Protein AF-A0A317K132-F1 (afdb_monomer_lite)

Radius of gyration: 17.14 Å; chains: 1; bounding box: 29×52×32 Å

Structure (mmCIF, N/CA/C/O backbone):
data_AF-A0A317K132-F1
#
_entry.id   AF-A0A317K132-F1
#
loop_
_atom_site.group_PDB
_atom_site.id
_atom_site.type_symbol
_atom_site.label_atom_id
_atom_site.label_alt_id
_atom_site.label_comp_id
_atom_site.label_asym_id
_atom_site.label_entity_id
_atom_site.label_seq_id
_atom_site.pdbx_PDB_ins_code
_atom_site.Cartn_x
_atom_site.Cartn_y
_atom_site.Cartn_z
_atom_site.occupancy
_atom_site.B_iso_or_equiv
_atom_site.auth_seq_id
_atom_site.auth_comp_id
_atom_site.auth_asym_id
_atom_site.auth_atom_id
_atom_site.pdbx_PDB_model_num
ATOM 1 N N . MET A 1 1 ? 3.760 10.856 -11.042 1.00 59.38 1 MET A N 1
ATOM 2 C CA . MET A 1 1 ? 3.339 10.505 -9.667 1.00 59.38 1 MET A CA 1
ATOM 3 C C . MET A 1 1 ? 2.525 11.619 -8.967 1.00 59.38 1 MET A C 1
ATOM 5 O O . MET A 1 1 ? 2.690 11.779 -7.765 1.00 59.38 1 MET A O 1
ATOM 9 N N . PRO A 1 2 ? 1.632 12.377 -9.646 1.00 77.75 2 PRO A N 1
ATOM 10 C CA . PRO A 1 2 ? 0.877 13.452 -8.986 1.00 77.75 2 PRO A CA 1
ATOM 11 C C . PRO A 1 2 ? -0.272 12.927 -8.105 1.00 77.75 2 PRO A C 1
ATOM 13 O O . PRO A 1 2 ? -0.499 13.453 -7.024 1.00 77.75 2 PRO A O 1
ATOM 16 N N . LEU A 1 3 ? -0.906 11.813 -8.492 1.00 89.81 3 LEU A N 1
ATOM 17 C CA . LEU A 1 3 ? -2.135 11.330 -7.856 1.00 89.81 3 LEU A CA 1
ATOM 18 C C . LEU A 1 3 ? -1.998 11.022 -6.355 1.00 89.81 3 LEU A C 1
ATOM 20 O O . LEU A 1 3 ? -2.872 11.378 -5.578 1.00 89.81 3 LEU A O 1
ATOM 24 N N . ALA A 1 4 ? -0.915 10.370 -5.916 1.00 91.56 4 ALA A N 1
ATOM 25 C CA . ALA A 1 4 ? -0.753 10.019 -4.499 1.00 91.56 4 ALA A CA 1
ATOM 26 C C . ALA A 1 4 ? -0.607 11.264 -3.605 1.00 91.56 4 ALA A C 1
ATOM 28 O O . ALA A 1 4 ? -1.158 11.307 -2.507 1.00 91.56 4 ALA A O 1
ATOM 29 N N . ALA A 1 5 ? 0.111 12.280 -4.090 1.00 90.62 5 ALA A N 1
ATOM 30 C CA . ALA A 1 5 ? 0.258 13.552 -3.395 1.00 90.62 5 ALA A CA 1
ATOM 31 C C . ALA A 1 5 ? -1.035 14.380 -3.454 1.00 90.62 5 ALA A C 1
ATOM 33 O O . ALA A 1 5 ? -1.404 14.987 -2.455 1.00 90.62 5 ALA A O 1
ATOM 34 N N . GLU A 1 6 ? -1.753 14.360 -4.581 1.00 93.56 6 GLU A N 1
ATOM 35 C CA . GLU A 1 6 ? -3.062 15.011 -4.728 1.00 93.56 6 GLU A CA 1
ATOM 36 C C . GLU A 1 6 ? -4.099 14.423 -3.766 1.00 93.56 6 GLU A C 1
ATOM 38 O O . GLU A 1 6 ? -4.738 15.168 -3.029 1.00 93.56 6 GLU A O 1
ATOM 43 N N . LEU A 1 7 ? -4.224 13.092 -3.704 1.00 94.56 7 LEU A N 1
ATOM 44 C CA . LEU A 1 7 ? -5.124 12.414 -2.765 1.00 94.56 7 LEU A CA 1
ATOM 45 C C . LEU A 1 7 ? -4.794 12.763 -1.310 1.00 94.56 7 LEU A C 1
ATOM 47 O O . LEU A 1 7 ? -5.700 13.030 -0.521 1.00 94.56 7 LEU A O 1
ATOM 51 N N . ALA A 1 8 ? -3.505 12.820 -0.968 1.00 93.88 8 ALA A N 1
ATOM 52 C CA . ALA A 1 8 ? -3.076 13.258 0.353 1.00 93.88 8 ALA A CA 1
ATOM 53 C C . ALA A 1 8 ? -3.421 14.739 0.605 1.00 93.88 8 ALA A C 1
ATOM 55 O O . ALA A 1 8 ? -3.858 15.084 1.698 1.00 93.88 8 ALA A O 1
ATOM 56 N N . GLY A 1 9 ? -3.306 15.603 -0.409 1.00 93.00 9 GLY A N 1
ATOM 57 C CA . GLY A 1 9 ? -3.712 17.011 -0.342 1.00 93.00 9 GLY A CA 1
ATOM 58 C C . GLY A 1 9 ? -5.219 17.219 -0.151 1.00 93.00 9 GLY A C 1
ATOM 59 O O . GLY A 1 9 ? -5.631 18.239 0.398 1.00 93.00 9 GLY A O 1
ATOM 60 N N . TYR A 1 10 ? -6.044 16.239 -0.531 1.00 95.50 10 TYR A N 1
ATOM 61 C CA . TYR A 1 10 ? -7.480 16.214 -0.230 1.00 95.50 10 TYR A CA 1
ATOM 62 C C . TYR A 1 10 ? -7.817 15.700 1.177 1.00 95.50 10 TYR A C 1
ATOM 64 O O . TYR A 1 10 ? -8.995 15.636 1.530 1.00 95.50 10 TYR A O 1
ATOM 72 N N . GLY A 1 11 ? -6.823 15.345 1.993 1.00 95.00 11 GLY A N 1
ATOM 73 C CA . GLY A 1 11 ? -7.040 14.894 3.366 1.00 95.00 11 GLY A CA 1
ATOM 74 C C . GLY A 1 11 ? -7.005 13.377 3.562 1.00 95.00 11 GLY A C 1
ATOM 75 O O . GLY A 1 11 ? -7.263 12.920 4.676 1.00 95.00 11 GLY A O 1
ATOM 76 N N . ALA A 1 12 ? -6.730 12.581 2.522 1.00 96.44 12 ALA A N 1
ATOM 77 C CA . ALA A 1 12 ? -6.684 11.125 2.639 1.00 96.44 12 ALA A CA 1
ATOM 78 C C . ALA A 1 12 ? -5.350 10.637 3.225 1.00 96.44 12 ALA A C 1
ATOM 80 O O . ALA A 1 12 ? -4.285 11.127 2.855 1.00 96.44 12 ALA A O 1
ATOM 81 N N . ASP A 1 13 ? -5.397 9.604 4.070 1.00 95.06 13 ASP A N 1
ATOM 82 C CA . ASP A 1 13 ? -4.199 8.858 4.461 1.00 95.06 13 ASP A CA 1
ATOM 83 C C . ASP A 1 13 ? -3.791 7.913 3.325 1.00 95.06 13 ASP A C 1
ATOM 85 O O . ASP A 1 13 ? -4.480 6.938 3.016 1.00 95.06 13 ASP A O 1
ATOM 89 N N . VAL A 1 14 ? -2.659 8.206 2.688 1.00 94.94 14 VAL A N 1
ATOM 90 C CA . VAL A 1 14 ? -2.180 7.507 1.493 1.00 94.94 14 VAL A CA 1
ATOM 91 C C . VAL A 1 14 ? -0.894 6.748 1.802 1.00 94.94 14 VAL A C 1
ATOM 93 O O . VAL A 1 14 ? 0.061 7.295 2.356 1.00 94.94 14 VAL A O 1
ATOM 96 N N . VAL A 1 15 ? -0.838 5.485 1.377 1.00 93.06 15 VAL A N 1
ATOM 97 C CA . VAL A 1 15 ? 0.399 4.697 1.325 1.00 93.06 15 VAL A CA 1
ATOM 98 C C . VAL A 1 15 ? 0.748 4.437 -0.137 1.00 93.06 15 VAL A C 1
ATOM 100 O O . VAL A 1 15 ? 0.021 3.733 -0.834 1.00 93.06 15 VAL A O 1
ATOM 103 N N . LEU A 1 16 ? 1.863 4.998 -0.604 1.00 92.56 16 LEU A N 1
ATOM 104 C CA . LEU A 1 16 ? 2.404 4.756 -1.940 1.00 92.56 16 LEU A CA 1
ATOM 105 C C . LEU A 1 16 ? 3.473 3.661 -1.877 1.00 92.56 16 LEU A C 1
ATOM 107 O O . LEU A 1 16 ? 4.521 3.857 -1.263 1.00 92.56 16 LEU A O 1
ATOM 111 N N . ILE A 1 17 ? 3.222 2.536 -2.545 1.00 91.25 17 ILE A N 1
ATOM 112 C CA . ILE A 1 17 ? 4.200 1.464 -2.771 1.00 91.25 17 ILE A CA 1
ATOM 113 C C . ILE A 1 17 ? 4.836 1.709 -4.140 1.00 91.25 17 ILE A C 1
ATOM 115 O O . ILE A 1 17 ? 4.124 1.871 -5.129 1.00 91.25 17 ILE A O 1
ATOM 119 N N . THR A 1 18 ? 6.162 1.811 -4.205 1.00 89.25 18 THR A N 1
ATOM 120 C CA . THR A 1 18 ? 6.858 2.108 -5.465 1.00 89.25 18 THR A CA 1
ATOM 121 C C . THR A 1 18 ? 8.299 1.613 -5.448 1.00 89.25 18 THR A C 1
ATOM 123 O O . THR A 1 18 ? 8.942 1.601 -4.403 1.00 89.25 18 THR A O 1
ATOM 126 N N . ASP A 1 19 ? 8.842 1.241 -6.599 1.00 87.75 19 ASP A N 1
ATOM 127 C CA . ASP A 1 19 ? 10.260 0.922 -6.797 1.00 87.75 19 ASP A CA 1
ATOM 128 C C . ASP A 1 19 ? 11.066 2.105 -7.374 1.00 87.75 19 ASP A C 1
ATOM 130 O O . ASP A 1 19 ? 12.300 2.067 -7.430 1.00 87.75 19 ASP A O 1
ATOM 134 N N . ILE A 1 20 ? 10.379 3.185 -7.768 1.00 86.81 20 ILE A N 1
ATOM 135 C CA . ILE A 1 20 ? 10.987 4.376 -8.360 1.00 86.81 20 ILE A CA 1
ATOM 136 C C . ILE A 1 20 ? 11.973 4.971 -7.364 1.00 86.81 20 ILE A C 1
ATOM 138 O O . ILE A 1 20 ? 11.645 5.202 -6.200 1.00 86.81 20 ILE A O 1
ATOM 142 N N . ARG A 1 21 ? 13.182 5.279 -7.834 1.00 81.00 21 ARG A N 1
ATOM 143 C CA . ARG A 1 21 ? 14.210 5.989 -7.068 1.00 81.00 21 ARG A CA 1
ATOM 144 C C . ARG A 1 21 ? 14.288 7.422 -7.575 1.00 81.00 21 ARG A C 1
ATOM 146 O O . ARG A 1 21 ? 14.924 7.705 -8.579 1.00 81.00 21 ARG A O 1
ATOM 153 N N . GLY A 1 22 ? 13.580 8.309 -6.892 1.00 82.19 22 GLY A N 1
ATOM 154 C CA . GLY A 1 22 ? 13.508 9.729 -7.209 1.00 82.19 22 GLY A CA 1
ATOM 155 C C . GLY A 1 22 ? 12.843 10.495 -6.077 1.00 82.19 22 GLY A C 1
ATOM 156 O O . GLY A 1 22 ? 12.222 9.889 -5.189 1.00 82.19 22 GLY A O 1
ATOM 157 N N . GLU A 1 23 ? 12.989 11.815 -6.099 1.00 82.56 23 GLU A N 1
ATOM 158 C CA . GLU A 1 23 ? 12.275 12.686 -5.174 1.00 82.56 23 GLU A CA 1
ATOM 159 C C . GLU A 1 23 ? 10.768 12.544 -5.393 1.00 82.56 23 GLU A C 1
ATOM 161 O O . GLU A 1 23 ? 10.268 12.526 -6.518 1.00 82.56 23 GLU A O 1
ATOM 166 N N . LEU A 1 24 ? 10.050 12.380 -4.288 1.00 83.94 24 LEU A N 1
ATOM 167 C CA . LEU A 1 24 ? 8.597 12.337 -4.258 1.00 83.94 24 LEU A CA 1
ATOM 168 C C . LEU A 1 24 ? 8.143 13.492 -3.381 1.00 83.94 24 LEU A C 1
ATOM 170 O O . LEU A 1 24 ? 8.774 13.773 -2.361 1.00 83.94 24 LEU A O 1
ATOM 174 N N . SER A 1 25 ? 7.055 14.148 -3.775 1.00 82.81 25 SER A N 1
ATOM 175 C CA . SER A 1 25 ? 6.459 15.222 -2.988 1.00 82.81 25 SER A CA 1
ATOM 176 C C . SER A 1 25 ? 6.129 14.707 -1.590 1.00 82.81 25 SER A C 1
ATOM 178 O O . SER A 1 25 ? 5.330 13.785 -1.436 1.00 82.81 25 SER A O 1
ATOM 180 N N . ALA A 1 26 ? 6.772 15.277 -0.572 1.00 84.00 26 ALA A N 1
ATOM 181 C CA . ALA A 1 26 ? 6.493 14.932 0.812 1.00 84.00 26 ALA A CA 1
ATOM 182 C C . ALA A 1 26 ? 5.152 15.545 1.236 1.00 84.00 26 ALA A C 1
ATOM 184 O O . ALA A 1 26 ? 4.884 16.715 0.965 1.00 84.00 26 ALA A O 1
ATOM 185 N N . HIS A 1 27 ? 4.325 14.763 1.925 1.00 91.75 27 HIS A N 1
ATOM 186 C CA . HIS A 1 27 ? 3.083 15.235 2.529 1.00 91.75 27 HIS A CA 1
ATOM 187 C C . HIS A 1 27 ? 2.857 14.500 3.861 1.00 91.75 27 HIS A C 1
ATOM 189 O O . HIS A 1 27 ? 3.133 13.302 3.919 1.00 91.75 27 HIS A O 1
ATOM 195 N N . PRO A 1 28 ? 2.346 15.148 4.929 1.00 93.31 28 PRO A N 1
ATOM 196 C CA . PRO A 1 28 ? 2.162 14.499 6.235 1.00 93.31 28 PRO A CA 1
ATOM 197 C C . PRO A 1 28 ? 1.271 13.249 6.203 1.00 93.31 28 PRO A C 1
ATOM 199 O O . PRO A 1 28 ? 1.500 12.305 6.956 1.00 93.31 28 PRO A O 1
ATOM 202 N N . GLN A 1 29 ? 0.279 13.235 5.310 1.00 94.75 29 GLN A N 1
ATOM 203 C CA . GLN A 1 29 ? -0.637 12.105 5.108 1.00 94.75 29 GLN A CA 1
ATOM 204 C C . GLN A 1 29 ? -0.183 11.132 4.009 1.00 94.75 29 GLN A C 1
ATOM 206 O O . GLN A 1 29 ? -0.896 10.187 3.691 1.00 94.75 29 GLN A O 1
ATOM 211 N N . LEU A 1 30 ? 1.001 11.339 3.424 1.00 94.75 30 LEU A N 1
ATOM 212 C CA . LEU A 1 30 ? 1.576 10.441 2.428 1.00 94.75 30 LEU A CA 1
ATOM 213 C C . LEU A 1 30 ? 2.747 9.668 3.033 1.00 94.75 30 LEU A C 1
ATOM 215 O O . LEU A 1 30 ? 3.805 10.225 3.328 1.00 94.75 30 LEU A O 1
ATOM 219 N N . ARG A 1 31 ? 2.585 8.353 3.156 1.00 93.44 31 ARG A N 1
ATOM 220 C CA . ARG A 1 31 ? 3.673 7.432 3.497 1.00 93.44 31 ARG A CA 1
ATOM 221 C C . ARG A 1 31 ? 4.164 6.749 2.230 1.00 93.44 31 ARG A C 1
ATOM 223 O O . ARG A 1 31 ? 3.367 6.222 1.462 1.00 93.44 31 ARG A O 1
ATOM 230 N N . VAL A 1 32 ? 5.476 6.724 2.023 1.00 92.50 32 VAL A N 1
ATOM 231 C CA . VAL A 1 32 ? 6.090 6.055 0.870 1.00 92.50 32 VAL A CA 1
ATOM 232 C C . VAL A 1 32 ? 6.825 4.807 1.341 1.00 92.50 32 VAL A C 1
ATOM 234 O O . VAL A 1 32 ? 7.742 4.899 2.157 1.00 92.50 32 VAL A O 1
ATOM 237 N N . LEU A 1 33 ? 6.456 3.651 0.792 1.00 91.62 33 LEU A N 1
ATOM 238 C CA . LEU A 1 33 ? 7.190 2.402 0.937 1.00 91.62 33 LEU A CA 1
ATOM 239 C C . LEU A 1 33 ? 7.952 2.121 -0.359 1.00 91.62 33 LEU A C 1
ATOM 241 O O . LEU A 1 33 ? 7.348 1.896 -1.407 1.00 91.62 33 LEU A O 1
ATOM 245 N N . ARG A 1 34 ? 9.285 2.134 -0.278 1.00 90.81 34 ARG A N 1
ATOM 246 C CA . ARG A 1 34 ? 10.144 1.856 -1.430 1.00 90.81 34 ARG A CA 1
ATOM 247 C C . ARG A 1 34 ? 10.502 0.380 -1.497 1.00 90.81 34 ARG A C 1
ATOM 249 O O . ARG A 1 34 ? 11.099 -0.143 -0.557 1.00 90.81 34 ARG A O 1
ATOM 256 N N . LEU A 1 35 ? 10.167 -0.265 -2.605 1.00 89.81 35 LEU A N 1
ATOM 257 C CA . LEU A 1 35 ? 10.532 -1.653 -2.863 1.00 89.81 35 LEU A CA 1
ATOM 258 C C . LEU A 1 35 ? 11.883 -1.745 -3.587 1.00 89.81 35 LEU A C 1
ATOM 260 O O . LEU A 1 35 ? 12.297 -0.799 -4.269 1.00 89.81 35 LEU A O 1
ATOM 264 N N . PRO A 1 36 ? 12.609 -2.868 -3.444 1.00 88.69 36 PRO A N 1
ATOM 265 C CA . PRO A 1 36 ? 13.738 -3.164 -4.311 1.00 88.69 36 PRO A CA 1
ATOM 266 C C . PRO A 1 36 ? 13.289 -3.178 -5.781 1.00 88.69 36 PRO A C 1
ATOM 268 O O . PRO A 1 36 ? 12.223 -3.717 -6.072 1.00 88.69 36 PRO A O 1
ATOM 271 N N . PRO A 1 37 ? 14.092 -2.627 -6.708 1.00 86.38 37 PRO A N 1
ATOM 272 C CA . PRO A 1 37 ? 13.762 -2.676 -8.123 1.00 86.38 37 PRO A CA 1
ATOM 273 C C . PRO A 1 37 ? 13.740 -4.133 -8.586 1.00 86.38 37 PRO A C 1
ATOM 275 O O . PRO A 1 37 ? 14.730 -4.854 -8.439 1.00 86.38 37 PRO A O 1
ATOM 278 N N . ALA A 1 38 ? 12.615 -4.553 -9.154 1.00 83.69 38 ALA A N 1
ATOM 279 C CA . ALA A 1 38 ? 12.450 -5.872 -9.739 1.00 83.69 38 ALA A CA 1
ATOM 280 C C . ALA A 1 38 ? 11.652 -5.744 -11.036 1.00 83.6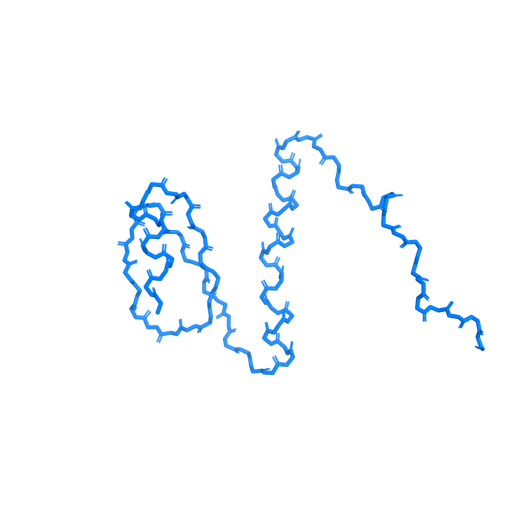9 38 ALA A C 1
ATOM 282 O O . ALA A 1 38 ? 10.519 -5.276 -11.045 1.00 83.69 38 ALA A O 1
ATOM 283 N N . GLY A 1 39 ? 12.263 -6.146 -12.149 1.00 80.31 39 GLY A N 1
ATOM 284 C CA . GLY A 1 39 ? 11.600 -6.139 -13.449 1.00 80.31 39 GLY A CA 1
ATOM 285 C C . GLY A 1 39 ? 10.675 -7.343 -13.642 1.00 80.31 39 GLY A C 1
ATOM 286 O O . GLY A 1 39 ? 10.854 -8.399 -13.031 1.00 80.31 39 GLY A O 1
ATOM 287 N N . GLY A 1 40 ? 9.714 -7.200 -14.554 1.00 82.31 40 GLY A N 1
ATOM 288 C CA . GLY A 1 40 ? 8.843 -8.293 -14.985 1.00 82.31 40 GLY A CA 1
ATOM 289 C C . GLY A 1 40 ? 7.974 -8.859 -13.858 1.00 82.31 40 GLY A C 1
ATOM 290 O O . GLY A 1 40 ? 7.550 -8.141 -12.958 1.00 82.31 40 GLY A O 1
ATOM 291 N N . LEU A 1 41 ? 7.710 -10.167 -13.906 1.00 81.12 41 LEU A N 1
ATOM 292 C CA . LEU A 1 41 ? 6.810 -10.846 -12.966 1.00 81.12 41 LEU A CA 1
ATOM 293 C C . LEU A 1 41 ? 7.265 -10.733 -11.502 1.00 81.12 41 LEU A C 1
ATOM 295 O O . LEU A 1 41 ? 6.431 -10.667 -10.603 1.00 81.12 41 LEU A O 1
ATOM 299 N N . ALA A 1 42 ? 8.578 -10.686 -11.263 1.00 81.44 42 ALA A N 1
ATOM 300 C CA . ALA A 1 42 ? 9.127 -10.542 -9.920 1.00 81.44 42 ALA A CA 1
ATOM 301 C C . ALA A 1 42 ? 8.698 -9.218 -9.266 1.00 81.44 42 ALA A C 1
ATOM 303 O O . ALA A 1 42 ? 8.389 -9.213 -8.079 1.00 81.44 42 ALA A O 1
ATOM 304 N N . GLY A 1 43 ? 8.600 -8.129 -10.039 1.00 82.00 43 GLY A N 1
ATOM 305 C CA . GLY A 1 43 ? 8.069 -6.849 -9.561 1.00 82.00 43 GLY A CA 1
ATOM 306 C C . GLY A 1 43 ? 6.624 -6.969 -9.086 1.00 82.00 43 GLY A C 1
ATOM 307 O O . GLY A 1 43 ? 6.321 -6.628 -7.947 1.00 82.00 43 GLY A O 1
ATOM 308 N N . CYS A 1 44 ? 5.762 -7.594 -9.895 1.00 77.69 44 CYS A N 1
ATOM 309 C CA . CYS A 1 44 ? 4.358 -7.808 -9.532 1.00 77.69 44 CYS A CA 1
ATOM 310 C C . CYS A 1 44 ? 4.192 -8.632 -8.242 1.00 77.69 44 CYS A C 1
ATOM 312 O O . CYS A 1 44 ? 3.267 -8.395 -7.467 1.00 77.69 44 CYS A O 1
ATOM 314 N N . VAL A 1 45 ? 5.078 -9.605 -8.002 1.00 83.00 45 VAL A N 1
ATOM 315 C CA . VAL A 1 45 ? 5.080 -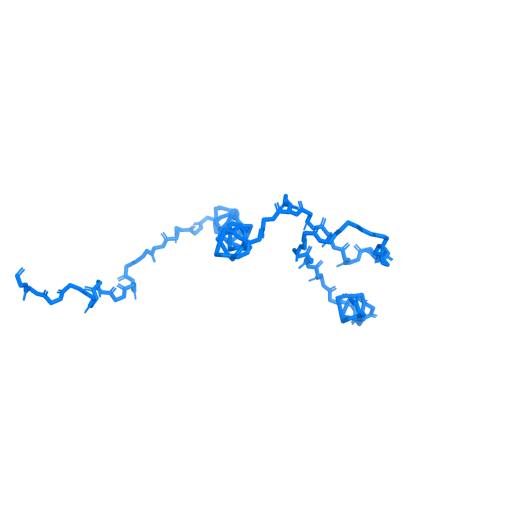10.397 -6.760 1.00 83.00 45 VAL A CA 1
ATOM 316 C C . VAL A 1 45 ? 5.521 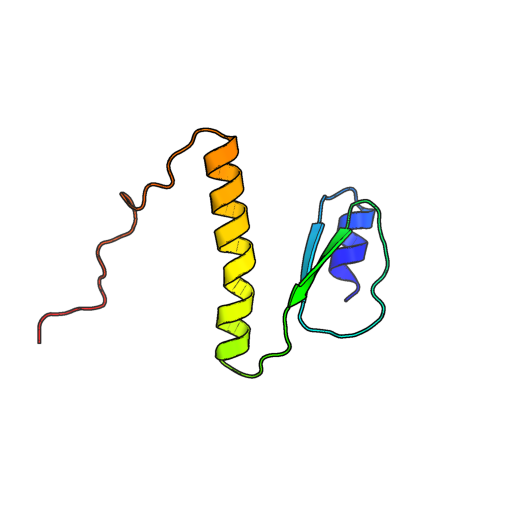-9.553 -5.564 1.00 83.00 45 VAL A C 1
ATOM 318 O O . VAL A 1 45 ? 4.984 -9.717 -4.473 1.00 83.00 45 VAL A O 1
ATOM 321 N N . LEU A 1 46 ? 6.475 -8.641 -5.739 1.00 83.50 46 LEU A N 1
ATOM 322 C CA . LEU A 1 46 ? 6.908 -7.770 -4.647 1.00 83.50 46 LEU A CA 1
ATOM 323 C C . LEU A 1 46 ? 5.855 -6.717 -4.290 1.00 83.50 46 LEU A C 1
ATOM 325 O O . LEU A 1 46 ? 5.715 -6.402 -3.109 1.00 83.50 46 LEU A O 1
ATOM 329 N N . ASP A 1 47 ? 5.078 -6.232 -5.259 1.00 82.69 47 ASP A N 1
ATOM 330 C CA . ASP A 1 47 ? 4.040 -5.218 -5.031 1.00 82.69 47 ASP A CA 1
ATOM 331 C C . ASP A 1 47 ? 2.911 -5.703 -4.108 1.00 82.69 47 ASP A C 1
ATOM 333 O O . ASP A 1 47 ? 2.335 -4.912 -3.355 1.00 82.69 47 ASP A O 1
ATOM 337 N N . ILE A 1 48 ? 2.591 -7.004 -4.130 1.00 86.06 48 ILE A N 1
ATOM 338 C CA . ILE A 1 48 ? 1.485 -7.555 -3.332 1.00 86.06 48 ILE A CA 1
ATOM 339 C C . ILE A 1 48 ? 1.866 -7.805 -1.864 1.00 86.06 48 ILE A C 1
ATOM 341 O O . ILE A 1 48 ? 1.004 -7.727 -0.984 1.00 86.06 48 ILE A O 1
ATOM 345 N N . LEU A 1 49 ? 3.146 -8.060 -1.567 1.00 87.81 49 LEU A N 1
ATOM 346 C CA . LEU A 1 49 ? 3.586 -8.434 -0.217 1.00 87.81 49 LEU A CA 1
ATOM 347 C C . LEU A 1 49 ? 3.277 -7.361 0.843 1.00 87.81 49 LEU A C 1
ATOM 349 O O . LEU A 1 49 ? 2.730 -7.716 1.891 1.00 87.81 49 LEU A O 1
ATOM 353 N N . PRO A 1 50 ? 3.541 -6.055 0.619 1.00 90.38 50 PRO A N 1
ATOM 354 C CA . PRO A 1 50 ? 3.196 -5.031 1.599 1.00 90.38 50 PRO A CA 1
ATOM 355 C C . PRO A 1 50 ? 1.700 -4.953 1.888 1.00 90.38 50 PRO A C 1
ATOM 357 O O . PRO A 1 50 ? 1.311 -4.704 3.028 1.00 90.38 50 PRO A O 1
ATOM 360 N N . VAL A 1 51 ? 0.860 -5.187 0.876 1.00 89.31 51 VAL A N 1
ATOM 361 C CA . VAL A 1 51 ? -0.599 -5.169 1.029 1.00 89.31 51 VAL A CA 1
ATOM 362 C C . VAL A 1 51 ? -1.048 -6.327 1.919 1.00 89.31 51 VAL A C 1
ATOM 364 O O . VAL A 1 51 ? -1.817 -6.118 2.859 1.00 89.31 51 VAL A O 1
ATOM 367 N N . GLN A 1 52 ? -0.522 -7.531 1.680 1.00 89.88 52 GLN A N 1
ATOM 368 C CA . GLN A 1 52 ? -0.818 -8.713 2.496 1.00 89.88 52 GLN A CA 1
ATOM 369 C C . GLN A 1 52 ? -0.370 -8.530 3.952 1.00 89.88 52 GLN A C 1
ATOM 371 O O . GLN A 1 52 ? -1.140 -8.809 4.872 1.00 89.88 52 GLN A O 1
ATOM 376 N N . 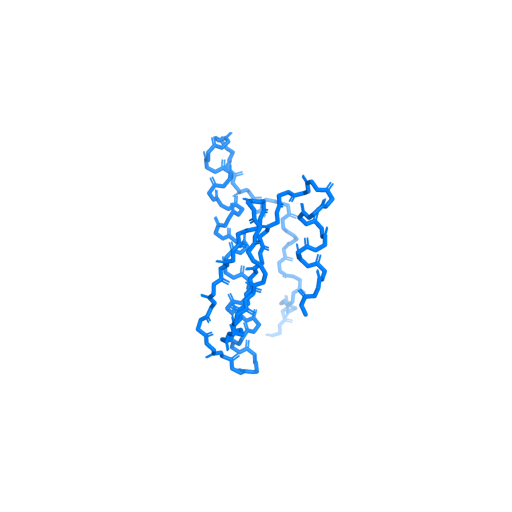LEU A 1 53 ? 0.839 -8.005 4.168 1.00 90.88 53 LEU A N 1
ATOM 377 C CA . LEU A 1 53 ? 1.363 -7.729 5.508 1.00 90.88 53 LEU A CA 1
ATOM 378 C C . LEU A 1 53 ? 0.559 -6.641 6.227 1.00 90.88 53 LEU A C 1
ATOM 380 O O . LEU A 1 53 ? 0.254 -6.784 7.409 1.00 90.88 53 LEU A O 1
ATOM 384 N N . ALA A 1 54 ? 0.169 -5.571 5.530 1.00 91.00 54 ALA A N 1
ATOM 385 C CA . ALA A 1 54 ? -0.662 -4.519 6.109 1.00 91.00 54 ALA A CA 1
ATOM 386 C C . ALA A 1 54 ? -2.031 -5.059 6.542 1.00 91.00 54 ALA A C 1
ATOM 388 O O . ALA A 1 54 ? -2.472 -4.774 7.658 1.00 91.00 54 ALA A O 1
ATOM 389 N N . ALA A 1 55 ? -2.676 -5.868 5.697 1.00 90.12 55 ALA A N 1
ATOM 390 C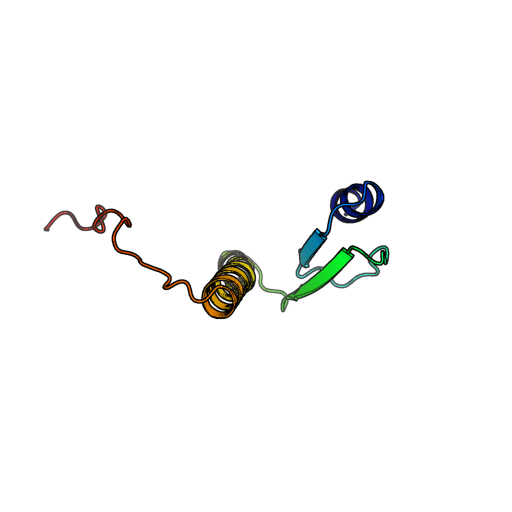 CA . ALA A 1 55 ? -3.944 -6.511 6.020 1.00 90.12 55 ALA A CA 1
ATOM 391 C C . ALA A 1 55 ? -3.814 -7.443 7.235 1.00 90.12 55 ALA A C 1
ATOM 393 O O . ALA A 1 55 ? -4.637 -7.370 8.149 1.00 90.12 55 ALA A O 1
ATOM 394 N N . HIS A 1 56 ? -2.754 -8.256 7.284 1.00 90.38 56 HIS A N 1
ATOM 395 C CA . HIS A 1 56 ? -2.460 -9.132 8.416 1.00 90.38 56 HIS A CA 1
ATOM 396 C C . HIS A 1 56 ? -2.288 -8.355 9.722 1.00 90.38 56 HIS A C 1
ATOM 398 O O . HIS A 1 56 ? -3.037 -8.580 10.671 1.00 90.38 56 HIS A O 1
ATOM 404 N N . SER A 1 57 ? -1.399 -7.361 9.744 1.00 91.38 57 SER A N 1
ATOM 405 C CA . SER A 1 57 ? -1.150 -6.551 10.940 1.00 91.38 57 SER A CA 1
ATOM 406 C C . SER A 1 57 ? -2.380 -5.755 11.390 1.00 91.38 57 SER A C 1
ATOM 408 O O . SER A 1 57 ? -2.555 -5.497 12.580 1.00 91.38 57 SER A O 1
ATOM 410 N N . LEU A 1 58 ? -3.242 -5.321 10.463 1.00 92.50 58 LEU A N 1
ATOM 411 C CA . LEU A 1 58 ? -4.515 -4.681 10.809 1.00 92.50 58 LEU A CA 1
ATOM 412 C C . LEU A 1 58 ? -5.494 -5.670 11.447 1.00 92.50 58 LEU A C 1
ATOM 414 O O . LEU A 1 58 ? -6.134 -5.318 12.436 1.00 92.50 58 LEU A O 1
ATOM 418 N N . ALA A 1 59 ? -5.590 -6.888 10.915 1.00 91.81 59 ALA A N 1
ATOM 419 C CA . ALA A 1 59 ? -6.438 -7.933 11.475 1.00 91.81 59 ALA A CA 1
ATOM 420 C C . ALA A 1 59 ? -5.974 -8.339 12.882 1.00 91.81 59 ALA A C 1
ATOM 422 O O . ALA A 1 59 ? -6.791 -8.342 13.802 1.00 91.81 59 ALA A O 1
ATOM 423 N N . GLU A 1 60 ? -4.669 -8.562 13.075 1.00 92.81 60 GLU A N 1
ATOM 424 C CA . GLU A 1 60 ? -4.094 -8.877 14.388 1.00 92.81 60 GLU A CA 1
ATOM 425 C C . GLU A 1 60 ? -4.376 -7.778 15.417 1.00 92.81 60 GLU A C 1
ATOM 427 O O . GLU A 1 60 ? -4.886 -8.059 16.501 1.00 92.81 60 GLU A O 1
ATOM 432 N N . ARG A 1 61 ? -4.137 -6.507 15.063 1.00 94.00 61 ARG A N 1
ATOM 433 C CA . ARG A 1 61 ? -4.441 -5.369 15.951 1.00 94.00 61 ARG A CA 1
ATOM 434 C C . ARG A 1 61 ? -5.925 -5.244 16.277 1.00 94.00 61 ARG A C 1
ATOM 436 O O . ARG A 1 61 ? -6.273 -4.761 17.349 1.00 94.00 61 ARG A O 1
ATOM 443 N N . ALA A 1 62 ? -6.793 -5.660 15.362 1.00 94.62 62 ALA A N 1
ATOM 444 C CA . ALA A 1 62 ? -8.233 -5.676 15.572 1.00 94.62 62 ALA A CA 1
ATOM 445 C C . ALA A 1 62 ? -8.724 -6.930 16.323 1.00 94.62 62 ALA A C 1
ATOM 447 O O . ALA A 1 62 ? -9.933 -7.073 16.506 1.00 94.62 62 ALA A O 1
ATOM 448 N N . GLY A 1 63 ? -7.832 -7.852 16.714 1.00 93.94 63 GLY A N 1
ATOM 449 C CA . GLY A 1 63 ? -8.205 -9.133 17.319 1.00 93.94 63 GLY A CA 1
ATOM 450 C C . GLY A 1 63 ? -9.020 -10.028 16.379 1.00 93.94 63 GLY A C 1
ATOM 451 O O . GLY A 1 63 ? -9.803 -10.856 16.839 1.00 93.94 63 GLY A O 1
ATOM 452 N N . ARG A 1 64 ? -8.891 -9.833 15.061 1.00 89.62 64 ARG A N 1
ATOM 453 C CA . ARG A 1 64 ? -9.625 -10.579 14.035 1.00 89.62 64 ARG A CA 1
ATOM 454 C C . ARG A 1 64 ? -8.723 -11.638 13.427 1.00 89.62 64 ARG A C 1
ATOM 456 O O . ARG A 1 64 ? -7.621 -11.345 12.972 1.00 89.62 64 ARG A O 1
ATOM 463 N N . THR A 1 65 ? -9.218 -12.865 13.349 1.00 81.94 65 THR A N 1
ATOM 464 C CA . THR A 1 65 ? -8.550 -13.921 12.590 1.00 81.94 65 THR A CA 1
ATOM 465 C C . THR A 1 65 ? -8.777 -13.693 11.096 1.00 81.94 65 THR A C 1
ATOM 467 O O . THR A 1 65 ? -9.908 -13.468 10.664 1.00 81.94 65 THR A O 1
ATOM 470 N N . ILE A 1 66 ? -7.714 -13.756 10.288 1.00 77.69 66 ILE A N 1
ATOM 471 C CA . ILE A 1 66 ? -7.859 -13.840 8.830 1.00 77.69 66 ILE A CA 1
ATOM 472 C C . ILE A 1 66 ? -8.255 -15.270 8.489 1.00 77.69 66 ILE A C 1
ATOM 474 O O . ILE A 1 66 ? -7.456 -16.201 8.548 1.00 77.69 66 ILE A O 1
ATOM 478 N N . GLU A 1 67 ? -9.525 -15.437 8.162 1.00 74.69 67 GLU A N 1
ATOM 479 C CA . GLU A 1 67 ? -10.123 -16.720 7.851 1.00 74.69 67 GLU A CA 1
ATOM 480 C C . GLU A 1 67 ? -10.199 -16.902 6.337 1.00 74.69 67 GLU A C 1
ATOM 482 O O . GLU A 1 67 ? -10.957 -16.217 5.659 1.00 74.69 67 GLU A O 1
ATOM 487 N N . LEU A 1 68 ? -9.477 -17.883 5.793 1.00 70.00 68 LEU A N 1
ATOM 488 C CA . LEU A 1 68 ? -9.594 -18.266 4.376 1.00 70.00 68 LEU A CA 1
ATOM 489 C C . LEU A 1 68 ? -10.846 -19.119 4.092 1.00 70.00 68 LEU A C 1
ATOM 491 O O . LEU A 1 68 ? -10.979 -19.701 3.023 1.00 70.00 68 LEU A O 1
ATOM 495 N N . ARG A 1 69 ? -11.772 -19.205 5.054 1.00 57.78 69 ARG A N 1
ATOM 496 C CA . ARG A 1 69 ? -12.926 -20.123 5.079 1.00 57.78 69 ARG A CA 1
ATOM 497 C C . ARG A 1 69 ? -13.933 -19.864 3.954 1.00 57.78 69 ARG A C 1
ATOM 499 O O . ARG A 1 69 ? -14.701 -20.752 3.609 1.00 57.78 69 ARG A O 1
ATOM 506 N N . HIS A 1 70 ? -13.912 -18.659 3.385 1.00 59.12 70 HIS A N 1
ATOM 507 C CA . HIS A 1 70 ? -14.731 -18.255 2.239 1.00 59.12 70 HIS A CA 1
ATOM 508 C C . HIS A 1 70 ? -13.935 -18.151 0.937 1.00 59.12 70 HIS A C 1
ATOM 510 O O . HIS A 1 70 ? -14.473 -17.697 -0.072 1.00 59.12 70 HIS A O 1
ATOM 516 N N . MET A 1 71 ? -12.660 -18.549 0.941 1.00 59.59 71 MET A N 1
ATOM 517 C CA . MET A 1 71 ? -11.915 -18.686 -0.297 1.00 59.59 71 MET A CA 1
ATOM 518 C C . MET A 1 71 ? -12.516 -19.884 -1.041 1.00 59.59 71 MET A C 1
ATOM 520 O O . MET A 1 71 ? -12.598 -20.967 -0.453 1.00 59.59 71 MET A O 1
ATOM 524 N N . PRO A 1 72 ? -12.997 -19.710 -2.285 1.00 60.09 72 PRO A N 1
ATOM 525 C CA . PRO A 1 72 ? -13.469 -20.834 -3.077 1.00 60.09 72 PRO A CA 1
ATOM 526 C C . PRO A 1 72 ? -12.385 -21.910 -3.080 1.00 60.09 72 PRO A C 1
ATOM 528 O O . PRO A 1 72 ? -11.199 -21.574 -3.155 1.00 60.09 72 PRO A O 1
ATOM 531 N N . ALA A 1 73 ? -12.779 -23.182 -2.990 1.00 62.34 73 ALA A N 1
ATOM 532 C CA . ALA A 1 73 ? -11.848 -24.278 -3.235 1.00 62.34 73 ALA A CA 1
ATOM 533 C C . ALA A 1 73 ? -11.080 -23.989 -4.532 1.00 62.34 73 ALA A C 1
ATOM 535 O O . ALA A 1 73 ? -11.660 -23.423 -5.463 1.00 62.34 73 ALA A O 1
ATOM 536 N N . ASP A 1 74 ? -9.788 -24.320 -4.580 1.00 61.62 74 ASP A N 1
ATOM 537 C CA . ASP A 1 74 ? -8.986 -24.108 -5.781 1.00 61.62 74 ASP A CA 1
ATOM 538 C C . ASP A 1 74 ? -9.653 -24.829 -6.962 1.00 61.62 74 ASP A C 1
ATOM 540 O O . ASP A 1 74 ? -9.624 -26.052 -7.078 1.00 61.62 74 ASP A O 1
ATOM 544 N N . THR A 1 75 ? -10.323 -24.056 -7.815 1.00 58.50 75 THR A N 1
ATOM 545 C CA . THR A 1 75 ? -11.063 -24.561 -8.976 1.00 58.50 75 THR A CA 1
ATOM 546 C C . THR A 1 75 ? -10.133 -24.835 -10.155 1.00 58.50 75 THR A C 1
ATOM 548 O O . THR A 1 75 ? -10.603 -25.251 -11.213 1.00 58.50 75 THR A O 1
ATOM 551 N N . LYS A 1 76 ? -8.818 -24.609 -10.007 1.00 63.25 76 LYS A N 1
ATOM 552 C CA . LYS A 1 76 ? -7.835 -24.763 -11.088 1.00 63.25 76 LYS A CA 1
ATOM 553 C C . LYS A 1 76 ? -7.230 -26.160 -11.184 1.00 63.25 76 LYS A C 1
ATOM 555 O O . LYS A 1 76 ? -6.505 -26.422 -12.139 1.00 63.25 76 LYS A O 1
ATOM 560 N N . LEU A 1 77 ? -7.557 -27.065 -10.264 1.00 55.16 77 LEU A N 1
ATOM 561 C CA . LEU A 1 77 ? -7.252 -28.486 -10.405 1.00 55.16 77 LEU A CA 1
ATOM 562 C C . LEU A 1 77 ? -8.521 -29.234 -10.814 1.00 55.16 77 LEU A C 1
ATOM 564 O O . LEU A 1 77 ? -9.240 -29.788 -9.984 1.00 55.16 77 LEU A O 1
ATOM 568 N N . ALA A 1 78 ? -8.788 -29.267 -12.119 1.00 53.81 78 ALA A N 1
ATOM 569 C CA . ALA A 1 78 ? -9.516 -30.401 -12.664 1.00 53.81 78 ALA A CA 1
ATOM 570 C C . ALA A 1 78 ? -8.600 -31.623 -12.535 1.00 53.81 78 ALA A C 1
ATOM 572 O O . ALA A 1 78 ? -7.437 -31.568 -12.934 1.00 53.81 78 ALA A O 1
ATOM 573 N N . ALA A 1 79 ? -9.118 -32.703 -11.950 1.00 56.19 79 ALA A N 1
ATOM 574 C CA . ALA A 1 79 ? -8.467 -34.001 -11.983 1.00 56.19 79 ALA A CA 1
ATOM 575 C C . ALA A 1 79 ? -8.046 -34.325 -13.427 1.00 56.19 79 ALA A C 1
ATOM 577 O O . ALA A 1 79 ? -8.865 -34.289 -14.348 1.00 56.19 79 ALA A O 1
ATOM 578 N N . SER A 1 80 ? -6.763 -34.600 -13.625 1.00 49.56 80 SER A N 1
ATOM 579 C CA . SER A 1 80 ? -6.213 -35.256 -14.810 1.00 49.56 80 SER A CA 1
ATOM 580 C C . SER A 1 80 ? -5.053 -36.120 -14.356 1.00 49.56 80 SER A C 1
ATOM 582 O O . SER A 1 80 ? -4.210 -35.593 -13.596 1.00 49.56 80 SER A O 1
#

pLDDT: mean 83.4, std 12.4, range [49.56, 96.44]

Organism: NCBI:txid1450148

Sequence (80 aa):
MPLAAELAGYGADVVLIT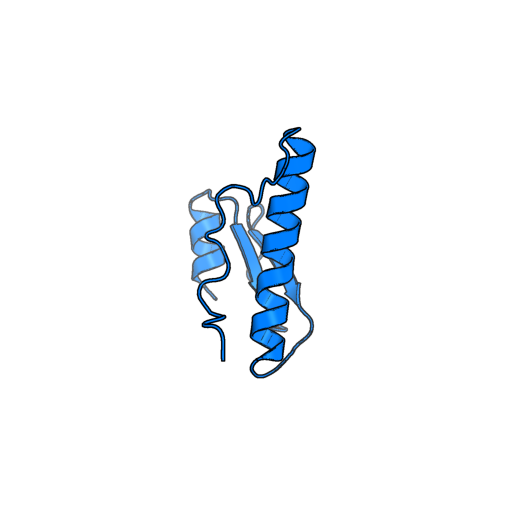DIRGELSAHPQLRVLRLPPAGGLAGCVLDILPVQLAAHSLAERAGRTIELRHMPADTKLAAS

Foldseek 3Di:
DVVQVVCVVVVAQGEAEEQDDDDDDDDPSYHYDHDPDDDDPVVVVRSCVVVVVVVVVVCVVVVHDPDCPPVPDPPVDDDD

Secondary structure (DSSP, 8-state):
-HHHHHHHHTT--EEEEE---S-----TTEEEEEPPP--THHHHHHHHHHHHHHHHHHHHHTT----GGGSPP-TT----